Protein AF-A0A9E1IK13-F1 (afdb_monomer)

Secondary structure (DSSP, 8-state):
---HHHHHHH-S-EEEEETTEEEEEE-HHHHHHHHS--EEEEEEEETTEEEEEEEESSSTTHHHHHHHHHTSTTEEEEEE-PPPHHHHHHHHHSSPPP-

pLDDT: mean 86.86, std 8.2, range [46.41, 95.94]

Structure (mmCIF, N/CA/C/O backbone):
data_AF-A0A9E1IK13-F1
#
_entry.id   AF-A0A9E1IK13-F1
#
loop_
_atom_site.group_PDB
_atom_site.id
_atom_site.type_symbol
_atom_site.label_atom_id
_atom_site.label_alt_id
_atom_site.label_comp_id
_atom_site.label_asym_id
_atom_site.label_entity_id
_atom_site.label_seq_id
_atom_site.pdbx_PDB_ins_code
_atom_site.Cartn_x
_atom_site.Cartn_y
_atom_site.Cartn_z
_atom_site.occupancy
_atom_site.B_iso_or_equiv
_atom_site.auth_seq_id
_atom_site.auth_comp_id
_atom_site.auth_asym_id
_atom_site.auth_atom_id
_atom_site.pdbx_PDB_model_num
ATOM 1 N N . THR A 1 1 ? 1.115 5.223 -21.048 1.00 76.00 1 THR A N 1
ATOM 2 C CA . THR A 1 1 ? 0.170 6.155 -20.411 1.00 76.00 1 THR A CA 1
ATOM 3 C C . THR A 1 1 ? 0.903 6.885 -19.299 1.00 76.00 1 THR A C 1
ATOM 5 O O . THR A 1 1 ? 1.874 6.329 -18.791 1.00 76.00 1 THR A O 1
ATOM 8 N N . HIS A 1 2 ? 0.528 8.126 -18.993 1.00 80.38 2 HIS A N 1
ATOM 9 C CA . HIS A 1 2 ? 0.962 8.823 -17.773 1.00 80.38 2 HIS A CA 1
ATOM 10 C C . HIS A 1 2 ? -0.075 8.667 -16.648 1.00 80.38 2 HIS A C 1
ATOM 12 O O . HIS A 1 2 ? 0.214 9.008 -15.508 1.00 80.38 2 HIS A O 1
ATOM 18 N N . ASP A 1 3 ? -1.252 8.109 -16.951 1.00 84.88 3 ASP A N 1
ATOM 19 C CA . ASP A 1 3 ? -2.267 7.785 -15.958 1.00 84.88 3 ASP A CA 1
ATOM 20 C C . ASP A 1 3 ? -1.913 6.460 -15.269 1.00 84.88 3 ASP A C 1
ATOM 22 O O . ASP A 1 3 ? -2.028 5.364 -15.829 1.00 84.88 3 ASP A O 1
ATOM 26 N N . MET A 1 4 ? -1.424 6.579 -14.037 1.00 87.06 4 MET A N 1
ATOM 27 C CA . MET A 1 4 ? -1.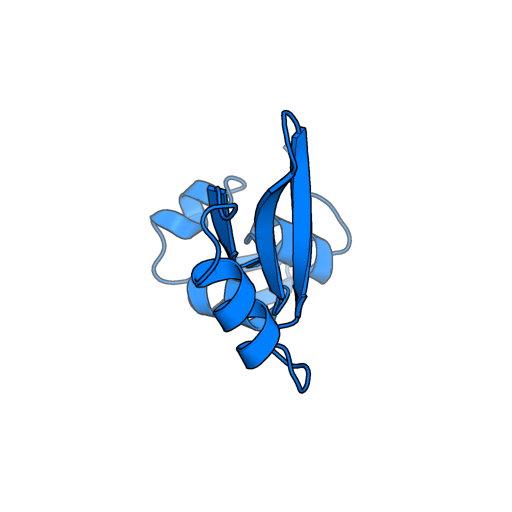017 5.435 -13.227 1.00 87.06 4 MET A CA 1
ATOM 28 C C . MET A 1 4 ? -2.205 4.654 -12.662 1.00 87.06 4 MET A C 1
ATOM 30 O O . MET A 1 4 ? -2.040 3.475 -12.359 1.00 87.06 4 MET A O 1
ATOM 34 N N . ALA A 1 5 ? -3.387 5.263 -12.540 1.00 85.12 5 ALA A N 1
ATOM 35 C CA . ALA A 1 5 ? -4.590 4.565 -12.095 1.00 85.12 5 ALA A CA 1
ATOM 36 C C . ALA A 1 5 ? -5.159 3.691 -13.220 1.00 85.12 5 ALA A C 1
ATOM 38 O O . ALA A 1 5 ? -5.538 2.544 -12.983 1.00 85.12 5 ALA A O 1
ATOM 39 N N . GLU A 1 6 ? -5.143 4.193 -14.456 1.00 87.25 6 GLU A N 1
ATOM 40 C CA . GLU A 1 6 ? -5.482 3.409 -15.647 1.00 87.25 6 GLU A CA 1
ATOM 41 C C . GLU A 1 6 ? -4.525 2.218 -15.810 1.00 87.25 6 GLU A C 1
ATOM 43 O O . GLU A 1 6 ? -4.963 1.083 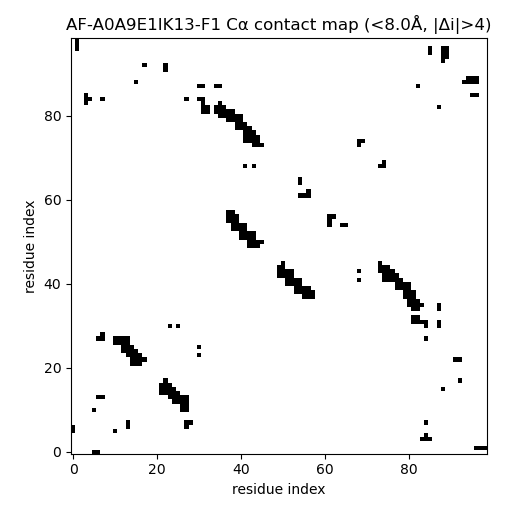-16.011 1.00 87.25 6 GLU A O 1
ATOM 48 N N . ALA A 1 7 ? -3.215 2.457 -15.664 1.00 88.50 7 ALA A N 1
ATOM 49 C CA . ALA A 1 7 ? -2.208 1.403 -15.743 1.00 88.50 7 ALA A CA 1
ATOM 50 C C . ALA A 1 7 ? -2.402 0.326 -14.661 1.00 88.50 7 ALA A C 1
ATOM 52 O O . ALA A 1 7 ? -2.277 -0.857 -14.971 1.00 88.50 7 ALA A O 1
ATOM 53 N N . ASP A 1 8 ? -2.734 0.722 -13.428 1.00 86.56 8 ASP A N 1
ATOM 54 C CA . ASP A 1 8 ? -2.990 -0.195 -12.309 1.00 86.56 8 ASP A CA 1
ATOM 55 C C . ASP A 1 8 ? -4.259 -1.035 -12.520 1.00 86.56 8 ASP A C 1
ATOM 57 O O . ASP A 1 8 ? -4.268 -2.224 -12.215 1.00 86.56 8 ASP A O 1
ATOM 61 N N . GLY A 1 9 ? -5.326 -0.436 -13.061 1.00 87.56 9 GLY A N 1
ATOM 62 C CA . GLY A 1 9 ? -6.628 -1.094 -13.201 1.00 87.56 9 GLY A CA 1
ATOM 63 C C . GLY A 1 9 ? -6.808 -1.943 -14.463 1.00 87.56 9 GLY A C 1
ATOM 64 O O . GLY A 1 9 ? -7.627 -2.860 -14.456 1.00 87.56 9 GLY A O 1
ATOM 65 N N . LEU A 1 10 ? -6.090 -1.637 -15.549 1.00 90.50 10 LEU A N 1
ATOM 66 C CA . LEU A 1 10 ? -6.320 -2.257 -16.864 1.00 90.50 10 LEU A CA 1
ATOM 67 C C . LEU A 1 10 ? -5.167 -3.131 -17.368 1.00 90.50 10 LEU A C 1
ATOM 69 O O . LEU A 1 10 ? -5.342 -3.830 -18.367 1.00 90.50 10 LEU A O 1
ATOM 73 N N . SER A 1 11 ? -3.994 -3.089 -16.731 1.00 91.06 11 SER A N 1
ATOM 74 C CA . SER A 1 11 ? -2.804 -3.782 -17.239 1.00 91.06 11 SER A CA 1
ATOM 75 C C . SER A 1 11 ? -2.515 -5.066 -16.472 1.00 91.06 11 SER A C 1
ATOM 77 O O . SER A 1 11 ? -2.419 -5.056 -15.250 1.00 91.06 11 SER A O 1
ATOM 79 N N . ASP A 1 12 ? -2.220 -6.150 -17.192 1.00 90.50 12 ASP A N 1
ATOM 80 C CA . ASP A 1 12 ? -1.687 -7.374 -16.575 1.00 90.50 12 ASP A CA 1
ATOM 81 C C . ASP A 1 12 ? -0.264 -7.161 -16.032 1.00 90.50 12 ASP A C 1
ATOM 83 O O . ASP A 1 12 ? 0.157 -7.775 -15.051 1.00 90.50 12 ASP A O 1
ATOM 87 N N . ARG A 1 13 ? 0.512 -6.299 -16.703 1.00 93.00 13 ARG A N 1
ATOM 88 C CA . ARG A 1 13 ? 1.894 -5.950 -16.352 1.00 93.00 13 ARG A CA 1
ATOM 89 C C . ARG A 1 13 ? 2.189 -4.498 -16.689 1.00 93.00 13 ARG A C 1
ATOM 91 O O . ARG A 1 13 ? 1.751 -3.995 -17.720 1.00 93.00 13 ARG A O 1
ATOM 98 N N . VAL A 1 14 ? 3.012 -3.865 -15.864 1.00 91.25 14 VAL A N 1
ATOM 99 C CA . VAL A 1 14 ? 3.440 -2.475 -16.012 1.00 91.25 14 VAL A CA 1
ATOM 100 C C . VAL A 1 14 ? 4.959 -2.414 -16.101 1.00 91.25 14 VAL A C 1
ATOM 102 O O . VAL A 1 14 ? 5.677 -3.024 -15.310 1.00 91.25 14 VAL A O 1
ATOM 105 N N . ALA A 1 15 ? 5.439 -1.664 -17.093 1.00 90.62 15 ALA A N 1
ATOM 106 C CA . ALA A 1 15 ? 6.846 -1.361 -17.302 1.00 90.62 15 ALA A CA 1
ATOM 107 C C . ALA A 1 15 ? 7.117 0.102 -16.933 1.00 90.62 15 ALA A C 1
ATOM 109 O O . ALA A 1 15 ? 6.545 1.004 -17.547 1.00 90.62 15 ALA A O 1
ATOM 110 N N . PHE A 1 16 ? 8.027 0.357 -15.996 1.00 88.44 16 PHE A N 1
ATOM 111 C CA . PHE A 1 16 ? 8.514 1.713 -15.746 1.00 88.44 16 PHE A CA 1
ATOM 112 C C . PHE A 1 16 ? 9.688 2.011 -16.667 1.00 88.44 16 PHE A C 1
ATOM 114 O O . PHE A 1 16 ? 10.776 1.459 -16.503 1.00 88.44 16 PHE A O 1
ATOM 121 N N . VAL A 1 17 ? 9.463 2.883 -17.650 1.00 87.38 17 VAL A N 1
ATOM 122 C CA . VAL A 1 17 ? 10.477 3.304 -18.620 1.00 87.38 17 VAL A CA 1
ATOM 123 C C . VAL A 1 17 ? 10.725 4.796 -18.469 1.00 87.38 17 VAL A C 1
ATOM 125 O O . VAL A 1 17 ? 9.793 5.592 -18.516 1.00 87.38 17 VAL A O 1
ATOM 128 N N . ASN A 1 18 ? 11.988 5.180 -18.314 1.00 84.00 18 ASN A N 1
ATOM 129 C CA . ASN A 1 18 ? 12.392 6.575 -18.200 1.00 84.00 18 ASN A CA 1
ATOM 130 C C . ASN A 1 18 ? 13.753 6.781 -18.881 1.00 84.00 18 ASN A C 1
ATOM 132 O O . ASN A 1 18 ? 14.663 5.980 -18.688 1.00 84.00 18 ASN A O 1
ATOM 136 N N . GLU A 1 19 ? 13.893 7.817 -19.717 1.00 85.25 19 GLU A N 1
ATOM 137 C CA . GLU A 1 19 ? 15.147 8.112 -20.452 1.00 85.25 19 GLU A CA 1
ATOM 138 C C . GLU A 1 19 ? 15.719 6.923 -21.249 1.00 85.25 19 GLU A C 1
ATOM 140 O O . GLU A 1 19 ? 16.925 6.691 -21.304 1.00 85.25 19 GLU A O 1
ATOM 145 N N . GLY A 1 20 ? 14.837 6.132 -21.869 1.00 86.88 20 GLY A N 1
ATOM 146 C CA . GLY A 1 20 ? 15.234 4.953 -22.644 1.00 86.88 20 GLY A CA 1
ATOM 147 C C . GLY A 1 20 ? 15.742 3.782 -21.795 1.00 86.88 20 GLY A C 1
ATOM 148 O O . GLY A 1 20 ? 16.277 2.822 -22.345 1.00 86.88 20 GLY A O 1
ATOM 149 N N . ARG A 1 21 ? 15.576 3.837 -20.467 1.00 87.00 21 ARG A N 1
ATOM 150 C CA . ARG A 1 21 ? 15.922 2.759 -19.534 1.00 87.00 21 ARG A CA 1
ATOM 151 C C . ARG A 1 21 ? 14.665 2.148 -18.932 1.00 87.00 21 ARG A C 1
ATOM 153 O O . ARG A 1 21 ? 13.749 2.868 -18.542 1.00 87.00 21 ARG A O 1
ATOM 160 N N . LEU A 1 22 ? 14.649 0.822 -18.835 1.00 88.62 22 LEU A N 1
ATOM 161 C CA . LEU A 1 22 ? 13.636 0.065 -18.105 1.00 88.62 22 LEU A CA 1
ATOM 162 C C . LEU A 1 22 ? 14.070 -0.061 -16.639 1.00 88.62 22 LEU A C 1
ATOM 164 O O . LEU A 1 22 ? 15.140 -0.600 -16.364 1.00 88.62 22 LEU A O 1
ATOM 168 N N . TYR A 1 23 ? 13.247 0.435 -15.721 1.00 85.88 23 TYR A N 1
ATOM 169 C CA . TYR A 1 23 ? 13.500 0.421 -14.279 1.00 85.88 23 TYR A CA 1
ATOM 170 C C . TYR A 1 23 ? 12.838 -0.772 -13.588 1.00 85.88 23 TYR A C 1
ATOM 172 O O . TYR A 1 23 ? 13.451 -1.391 -12.725 1.00 85.88 23 TYR A O 1
ATOM 180 N N . ALA A 1 24 ? 11.610 -1.112 -13.982 1.00 87.12 24 ALA A N 1
ATOM 181 C CA . ALA A 1 24 ? 10.875 -2.260 -13.460 1.00 87.12 24 ALA A CA 1
ATOM 182 C C . ALA A 1 24 ? 9.908 -2.806 -14.513 1.00 87.12 24 ALA A C 1
ATOM 184 O O . ALA A 1 24 ? 9.467 -2.065 -15.395 1.00 87.12 24 ALA A O 1
ATOM 185 N N . LEU A 1 25 ? 9.580 -4.093 -14.414 1.00 91.00 25 LEU A N 1
ATOM 186 C CA . LEU A 1 25 ? 8.565 -4.749 -15.233 1.00 91.00 25 LEU A CA 1
ATOM 187 C C . LEU A 1 25 ? 7.947 -5.911 -14.448 1.00 91.00 25 LEU A C 1
ATOM 189 O O . LEU A 1 25 ? 8.533 -6.991 -14.383 1.00 91.00 25 LEU A O 1
ATOM 193 N N . ASP A 1 26 ? 6.750 -5.713 -13.910 1.00 91.19 26 ASP A N 1
ATOM 194 C CA . ASP A 1 26 ? 6.016 -6.740 -13.159 1.00 91.19 26 ASP A CA 1
ATOM 195 C C . ASP A 1 26 ? 4.502 -6.470 -13.213 1.00 91.19 26 ASP A C 1
ATOM 197 O O . ASP A 1 26 ? 4.059 -5.574 -13.932 1.00 91.19 26 ASP A O 1
ATOM 201 N N . THR A 1 27 ? 3.697 -7.253 -12.501 1.00 91.19 27 THR A N 1
ATOM 202 C CA . THR A 1 27 ? 2.281 -6.954 -12.262 1.00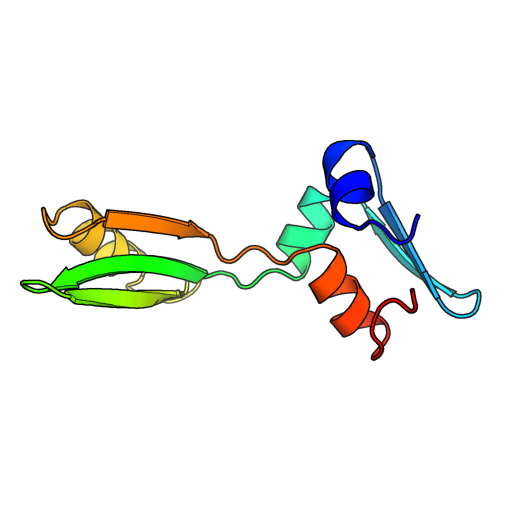 91.19 27 THR A CA 1
ATOM 203 C C . THR A 1 27 ? 2.138 -5.684 -11.413 1.00 91.19 27 THR A C 1
ATOM 205 O O . THR A 1 27 ? 3.016 -5.395 -10.590 1.00 91.19 27 THR A O 1
ATOM 208 N N . PRO A 1 28 ? 1.042 -4.920 -11.570 1.00 88.62 28 PRO A N 1
ATOM 209 C CA . PRO A 1 28 ? 0.797 -3.745 -10.740 1.00 88.62 28 PRO A CA 1
ATOM 210 C C . PRO A 1 28 ? 0.844 -4.059 -9.239 1.00 88.62 28 PRO A C 1
ATOM 212 O O . PRO A 1 28 ? 1.506 -3.355 -8.481 1.00 88.62 28 PRO A O 1
ATOM 215 N N . GLU A 1 29 ? 0.223 -5.162 -8.812 1.00 87.31 29 GLU A N 1
ATOM 216 C CA . GLU A 1 29 ? 0.240 -5.608 -7.413 1.00 87.31 29 GLU A CA 1
ATOM 217 C C . GLU A 1 29 ? 1.656 -5.887 -6.901 1.00 87.31 29 GLU A C 1
ATOM 219 O O . GLU A 1 29 ? 2.030 -5.374 -5.847 1.00 87.31 29 GLU A O 1
ATOM 224 N N . ASN A 1 30 ? 2.482 -6.626 -7.648 1.00 87.50 30 ASN A N 1
ATOM 225 C CA . ASN A 1 30 ? 3.855 -6.911 -7.221 1.00 87.50 30 ASN A CA 1
ATOM 226 C C . ASN A 1 30 ? 4.694 -5.638 -7.093 1.00 87.50 30 ASN A C 1
ATOM 228 O O . ASN A 1 30 ? 5.462 -5.510 -6.140 1.00 87.50 30 ASN A O 1
ATOM 232 N N . LEU A 1 31 ? 4.533 -4.683 -8.015 1.00 86.56 31 LEU A N 1
ATOM 233 C CA . LEU A 1 31 ? 5.217 -3.392 -7.925 1.00 86.56 31 LEU A CA 1
ATOM 234 C C . LEU A 1 31 ? 4.788 -2.651 -6.651 1.00 86.56 31 LEU A C 1
ATOM 236 O O . LEU A 1 31 ? 5.646 -2.210 -5.882 1.00 86.56 31 LEU A O 1
ATOM 240 N N . LYS A 1 32 ? 3.478 -2.579 -6.385 1.00 85.56 32 LYS A N 1
ATOM 241 C CA . LYS A 1 32 ? 2.911 -1.951 -5.178 1.00 85.56 32 LYS A CA 1
ATOM 242 C C . LYS A 1 32 ? 3.365 -2.617 -3.886 1.00 85.56 32 LYS A C 1
ATOM 244 O O . LYS A 1 32 ? 3.653 -1.912 -2.922 1.00 85.56 32 LYS A O 1
ATOM 249 N N . LEU A 1 33 ? 3.499 -3.940 -3.864 1.00 80.88 33 LEU A N 1
ATOM 250 C CA . LEU A 1 33 ? 3.981 -4.688 -2.702 1.00 80.88 33 LEU A CA 1
ATOM 251 C C . LEU A 1 33 ? 5.488 -4.528 -2.477 1.00 80.88 33 LEU A C 1
ATOM 253 O O . LEU A 1 33 ? 5.922 -4.402 -1.333 1.00 80.88 33 LEU A O 1
ATOM 257 N N . ALA A 1 34 ? 6.289 -4.515 -3.545 1.00 77.88 34 ALA A N 1
ATOM 258 C CA . ALA A 1 34 ? 7.744 -4.382 -3.457 1.00 77.88 34 ALA A CA 1
ATOM 259 C C . ALA A 1 34 ? 8.188 -3.004 -2.940 1.00 77.88 34 ALA A C 1
ATOM 261 O O . ALA A 1 34 ? 9.252 -2.883 -2.333 1.00 77.88 34 ALA A O 1
ATOM 262 N N . HIS A 1 35 ? 7.375 -1.974 -3.176 1.00 73.31 35 HIS A N 1
ATOM 263 C CA . HIS A 1 35 ? 7.720 -0.582 -2.885 1.00 73.31 35 HIS A CA 1
ATOM 264 C C . HIS A 1 35 ? 6.726 0.132 -1.955 1.00 73.31 35 HIS A C 1
ATOM 266 O O . HIS A 1 35 ? 6.919 1.303 -1.624 1.00 73.31 35 HIS A O 1
ATOM 272 N N . GLY A 1 36 ? 5.661 -0.548 -1.533 1.00 72.44 36 GLY A N 1
ATOM 273 C CA . GLY A 1 36 ? 4.684 -0.030 -0.585 1.00 72.44 36 GLY A CA 1
ATOM 274 C C . GLY A 1 36 ? 5.222 0.027 0.840 1.00 72.44 36 GLY A C 1
ATOM 275 O O . GLY A 1 36 ? 6.155 -0.690 1.209 1.00 72.44 36 GLY A O 1
ATOM 276 N N . LYS A 1 37 ? 4.614 0.877 1.672 1.00 76.56 37 LYS A N 1
ATOM 277 C CA . LYS A 1 37 ? 4.918 0.882 3.103 1.00 76.56 37 LYS A CA 1
ATOM 278 C C . LYS A 1 37 ? 4.181 -0.282 3.743 1.00 76.56 37 LYS A C 1
ATOM 280 O O . LYS A 1 37 ? 2.964 -0.408 3.638 1.00 76.56 37 LYS A O 1
ATOM 285 N N . ARG A 1 38 ? 4.921 -1.145 4.433 1.00 84.75 38 ARG A N 1
ATOM 286 C CA . ARG A 1 38 ? 4.345 -2.259 5.189 1.00 84.75 38 ARG A CA 1
ATOM 287 C C . ARG A 1 38 ? 3.735 -1.726 6.484 1.00 84.75 38 ARG A C 1
ATOM 289 O O . ARG A 1 38 ? 4.252 -1.985 7.558 1.00 84.75 38 ARG A O 1
ATOM 296 N N . SER A 1 39 ? 2.663 -0.951 6.389 1.00 90.00 39 SER A N 1
ATOM 297 C CA . SER A 1 39 ? 1.963 -0.359 7.528 1.00 90.00 39 SER A CA 1
ATOM 298 C C . SER A 1 39 ? 0.460 -0.285 7.271 1.00 90.00 39 SER A C 1
ATOM 300 O O . SER A 1 39 ? 0.001 -0.218 6.131 1.00 90.00 39 SER A O 1
ATOM 302 N N . ALA A 1 40 ? -0.321 -0.301 8.344 1.00 91.75 40 ALA A N 1
ATOM 303 C CA . ALA A 1 40 ? -1.750 -0.048 8.336 1.00 91.75 40 ALA A CA 1
ATOM 304 C C . ALA A 1 40 ? -2.023 1.330 8.941 1.00 91.75 40 ALA A C 1
ATOM 306 O O . ALA A 1 40 ? -1.528 1.661 10.018 1.00 91.75 40 ALA A O 1
ATOM 307 N N . ARG A 1 41 ? -2.827 2.126 8.247 1.00 93.88 41 ARG A N 1
ATOM 308 C CA . ARG A 1 41 ? -3.414 3.357 8.756 1.00 93.88 41 ARG A CA 1
ATOM 309 C C . ARG A 1 41 ? -4.768 3.027 9.371 1.00 93.88 41 ARG A C 1
ATOM 311 O O . ARG A 1 41 ? -5.650 2.502 8.694 1.00 93.88 41 ARG A O 1
ATOM 318 N N . LEU A 1 42 ? -4.924 3.368 10.638 1.00 94.81 42 LEU A N 1
ATOM 319 C CA . LEU A 1 42 ? -6.144 3.222 11.416 1.00 94.81 42 LEU A CA 1
ATOM 320 C C . LEU A 1 42 ? -6.738 4.607 11.659 1.00 94.81 42 LEU A C 1
ATOM 322 O O . LEU A 1 42 ? -6.014 5.525 12.043 1.00 94.81 42 LEU A O 1
ATOM 326 N N . GLN A 1 43 ? -8.044 4.751 11.469 1.00 95.75 43 GLN A N 1
ATOM 327 C CA . GLN A 1 43 ? -8.788 5.926 11.916 1.00 95.75 43 GLN A CA 1
ATOM 328 C C . GLN A 1 43 ? -9.624 5.538 13.128 1.00 95.75 43 GLN A C 1
ATOM 330 O O . GLN A 1 43 ? -10.495 4.675 13.027 1.00 95.75 43 GLN A O 1
ATOM 335 N N . MET A 1 44 ? -9.356 6.168 14.266 1.00 94.44 44 MET A N 1
ATOM 336 C CA . MET A 1 44 ? -10.000 5.878 15.546 1.00 94.44 44 MET A CA 1
ATOM 337 C C . MET A 1 44 ? -10.798 7.100 15.993 1.00 94.44 44 MET A C 1
ATOM 339 O O . MET A 1 44 ? -10.358 8.230 15.814 1.00 94.44 44 MET A O 1
ATOM 343 N N . ARG A 1 45 ? -11.971 6.893 16.582 1.00 94.94 45 ARG A N 1
ATOM 344 C CA . ARG A 1 45 ? -12.802 7.948 17.157 1.00 94.94 45 ARG A CA 1
ATOM 345 C C . ARG A 1 45 ? -12.449 8.144 18.626 1.00 94.94 45 ARG A C 1
ATOM 347 O O . ARG A 1 45 ? -12.733 7.278 19.452 1.00 94.94 45 ARG A O 1
ATOM 354 N N . GLU A 1 46 ? -11.906 9.307 18.957 1.00 92.06 46 GLU A N 1
ATOM 355 C CA . GLU A 1 46 ? -11.675 9.740 20.335 1.00 92.06 46 GLU A CA 1
ATOM 356 C C . GLU A 1 46 ? -12.608 10.914 20.651 1.00 92.06 46 GLU A C 1
ATOM 358 O O . GLU A 1 46 ? -12.360 12.064 20.300 1.00 92.06 46 GLU A O 1
ATOM 363 N N . GLY A 1 47 ? -13.743 10.608 21.287 1.00 88.62 47 GLY A N 1
ATOM 364 C CA . GLY A 1 47 ? -14.795 11.597 21.520 1.00 88.62 47 GLY A CA 1
ATOM 365 C C . GLY A 1 47 ? -15.444 12.044 20.208 1.00 88.62 47 GLY A C 1
ATOM 366 O O . GLY A 1 47 ? -16.058 11.227 19.522 1.00 88.62 47 GLY A O 1
ATOM 367 N N . ASP A 1 48 ? -15.317 13.333 19.888 1.00 90.31 48 ASP A N 1
ATOM 368 C CA . ASP A 1 48 ? -15.860 13.939 18.661 1.00 90.31 48 ASP A CA 1
ATOM 369 C C . ASP A 1 48 ? -14.813 14.044 17.533 1.00 90.31 48 ASP A C 1
ATOM 371 O O . ASP A 1 48 ? -15.133 14.428 16.409 1.00 90.31 48 ASP A O 1
ATOM 375 N N . GLU A 1 49 ? -13.558 13.671 17.808 1.00 94.25 49 GLU A N 1
ATOM 376 C CA . GLU A 1 49 ? -12.457 13.736 16.846 1.00 94.25 49 GLU A CA 1
ATOM 377 C C . GLU A 1 49 ? -12.121 12.356 16.266 1.00 94.25 49 GLU A C 1
ATOM 379 O O . GLU A 1 49 ? -12.333 11.311 16.888 1.00 94.25 49 GLU A O 1
ATOM 384 N N . ILE A 1 50 ? -11.582 12.357 15.044 1.00 93.75 50 ILE A N 1
ATOM 385 C CA . ILE A 1 50 ? -11.004 11.171 14.409 1.00 93.75 50 ILE A CA 1
ATOM 386 C C . ILE A 1 50 ? -9.488 11.337 14.412 1.00 93.75 50 ILE A C 1
ATOM 388 O O . ILE A 1 50 ? -8.958 12.243 13.769 1.00 93.75 50 ILE A O 1
ATOM 392 N N . VAL A 1 51 ? -8.799 10.440 15.109 1.00 94.19 51 VAL A N 1
ATOM 393 C CA . VAL A 1 51 ? -7.339 10.393 15.188 1.00 94.19 51 VAL A CA 1
ATOM 394 C C . VAL A 1 51 ? -6.791 9.322 14.252 1.00 94.19 51 VAL A C 1
ATOM 396 O O . VAL A 1 51 ? -7.347 8.229 14.122 1.00 94.19 51 VAL A O 1
ATOM 399 N N . GLU A 1 52 ? -5.687 9.645 13.583 1.00 94.06 52 GLU A N 1
ATOM 400 C CA . GLU A 1 52 ? -4.966 8.707 12.726 1.00 94.06 52 GLU A CA 1
ATOM 401 C C . GLU A 1 52 ? -3.843 8.028 13.515 1.00 94.06 52 GLU A C 1
ATOM 403 O O . GLU A 1 52 ? -3.026 8.688 14.159 1.00 94.06 52 GLU A O 1
ATOM 408 N N . GLN A 1 53 ? -3.773 6.703 13.423 1.00 92.31 53 GLN A N 1
ATOM 409 C CA . GLN A 1 53 ? -2.676 5.902 13.952 1.00 92.31 53 GLN A CA 1
ATOM 410 C C . GLN A 1 53 ? -2.074 5.052 12.836 1.00 92.31 53 GLN A C 1
ATOM 412 O O . GLN A 1 53 ? -2.791 4.389 12.091 1.00 92.31 53 GLN A O 1
ATOM 417 N N . ILE A 1 54 ? -0.746 5.045 12.735 1.00 92.56 54 ILE A N 1
ATOM 418 C CA . ILE A 1 54 ? -0.016 4.194 11.793 1.00 92.56 54 ILE A CA 1
ATOM 419 C C . ILE A 1 54 ? 0.616 3.047 12.574 1.00 92.56 54 ILE A C 1
ATOM 421 O O . ILE A 1 54 ? 1.358 3.281 13.525 1.00 92.56 54 ILE A O 1
ATOM 425 N N . VAL A 1 55 ? 0.332 1.818 12.152 1.00 93.25 55 VAL A N 1
ATOM 426 C CA . VAL A 1 55 ? 0.873 0.589 12.737 1.00 93.25 55 VAL A CA 1
ATOM 427 C C . VAL A 1 55 ? 1.717 -0.128 11.681 1.00 93.25 55 VAL A C 1
ATOM 429 O O . VAL A 1 55 ? 1.158 -0.577 10.677 1.00 93.25 55 VAL A O 1
ATOM 432 N N . PRO A 1 56 ? 3.045 -0.244 11.851 1.00 91.56 56 PRO A N 1
ATOM 433 C CA . PRO A 1 56 ? 3.890 -1.067 10.984 1.00 91.56 56 PRO A CA 1
ATOM 434 C C . PRO A 1 56 ? 3.423 -2.527 10.986 1.00 91.56 56 PRO A C 1
ATOM 436 O O . PRO A 1 56 ? 2.947 -3.017 12.001 1.00 91.56 56 PRO A O 1
ATOM 439 N N . LEU A 1 57 ? 3.534 -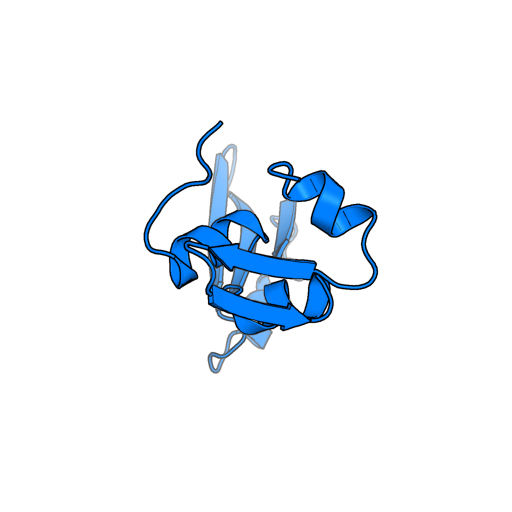3.244 9.872 1.00 88.94 57 LEU A N 1
ATOM 440 C CA . LEU A 1 57 ? 3.114 -4.649 9.732 1.00 88.94 57 LEU A CA 1
ATOM 441 C C . LEU A 1 57 ? 4.276 -5.639 9.892 1.00 88.94 57 LEU A C 1
ATOM 443 O O . LEU A 1 57 ? 4.070 -6.849 9.838 1.00 88.94 57 LEU A O 1
ATOM 447 N N . ASP A 1 58 ? 5.494 -5.135 10.041 1.00 87.12 58 ASP A N 1
ATOM 448 C CA . ASP A 1 58 ? 6.746 -5.883 10.149 1.00 87.12 58 ASP A CA 1
ATOM 449 C C . ASP A 1 58 ? 7.414 -5.769 11.529 1.00 87.12 58 ASP A C 1
ATOM 451 O O . ASP A 1 58 ? 8.474 -6.355 11.742 1.00 87.12 58 ASP A O 1
ATOM 455 N N . GLU A 1 59 ? 6.777 -5.083 12.481 1.00 90.19 59 GLU A N 1
ATOM 456 C CA . GLU A 1 59 ? 7.265 -4.945 13.853 1.00 90.19 59 GLU A CA 1
ATOM 457 C C . GLU A 1 59 ? 6.642 -5.964 14.820 1.00 90.19 59 GLU A C 1
ATOM 459 O O . GLU A 1 59 ? 5.501 -6.425 14.683 1.00 90.19 59 GLU A O 1
ATOM 464 N N . GLU A 1 60 ? 7.414 -6.321 15.846 1.00 90.75 60 GLU A N 1
ATOM 465 C CA . GLU A 1 60 ? 6.938 -7.178 16.925 1.00 90.75 60 GLU A CA 1
ATOM 466 C C . GLU A 1 60 ? 5.894 -6.431 17.773 1.00 90.75 60 GLU A C 1
ATOM 468 O O . GLU A 1 60 ? 6.111 -5.309 18.224 1.00 90.75 60 GLU A O 1
ATOM 473 N N . GLY A 1 61 ? 4.731 -7.053 17.987 1.00 90.38 61 GLY A N 1
ATOM 474 C CA . GLY A 1 61 ? 3.613 -6.449 18.723 1.00 90.38 61 GLY A CA 1
ATOM 475 C C . GLY A 1 61 ? 2.553 -5.766 17.850 1.00 90.38 61 GLY A C 1
ATOM 476 O O . GLY A 1 61 ? 1.444 -5.528 18.337 1.00 90.38 61 GLY A O 1
ATOM 477 N N . SER A 1 62 ? 2.807 -5.558 16.555 1.00 92.75 62 SER A N 1
ATOM 478 C CA . SER A 1 62 ? 1.833 -4.975 15.620 1.00 92.75 62 SER A CA 1
ATOM 479 C C . SER A 1 62 ? 0.525 -5.754 15.544 1.00 92.75 62 SER A C 1
ATOM 481 O O . SER A 1 62 ? -0.555 -5.168 15.551 1.00 92.75 62 SER A O 1
ATOM 483 N N . GLY A 1 63 ? 0.597 -7.089 15.559 1.00 92.56 63 GLY A N 1
ATOM 484 C CA . GLY A 1 63 ? -0.598 -7.938 15.575 1.00 92.56 63 GLY A CA 1
ATOM 485 C C . GLY A 1 63 ? -1.492 -7.681 16.793 1.00 92.56 63 GLY A C 1
ATOM 486 O O . GLY A 1 63 ? -2.712 -7.627 16.664 1.00 92.56 63 GLY A O 1
ATOM 487 N N . ALA A 1 64 ? -0.896 -7.450 17.967 1.00 94.06 64 ALA A N 1
ATOM 488 C CA . ALA A 1 64 ? -1.644 -7.140 19.182 1.00 94.06 64 ALA A CA 1
ATOM 489 C C . ALA A 1 64 ? -2.257 -5.731 19.136 1.00 94.06 64 ALA A C 1
ATOM 491 O O . ALA A 1 64 ? -3.391 -5.545 19.578 1.00 94.06 64 ALA A O 1
ATOM 492 N N . GLN A 1 65 ? -1.543 -4.750 18.573 1.00 92.00 65 GLN A N 1
ATOM 493 C CA . GLN A 1 65 ? -2.068 -3.395 18.373 1.00 92.00 65 GLN A CA 1
ATOM 494 C C . GLN A 1 65 ? -3.269 -3.390 17.422 1.00 92.00 65 GLN A C 1
ATOM 496 O O . GLN A 1 65 ? -4.311 -2.832 17.762 1.00 92.00 65 GLN A O 1
ATOM 501 N N . LEU A 1 66 ? -3.159 -4.078 16.282 1.00 93.69 66 LEU A N 1
ATOM 502 C CA . LEU A 1 66 ? -4.253 -4.221 15.321 1.00 93.69 66 LEU A CA 1
ATOM 503 C C . LEU A 1 66 ? -5.452 -4.944 15.936 1.00 93.69 66 LEU A C 1
ATOM 505 O O . LEU A 1 66 ? -6.576 -4.466 15.816 1.00 93.69 66 LEU A O 1
ATOM 509 N N . ALA A 1 67 ? -5.223 -6.053 16.645 1.00 94.38 67 ALA A N 1
ATOM 510 C CA . ALA A 1 67 ? -6.293 -6.784 17.321 1.00 94.38 67 ALA A CA 1
ATOM 511 C C . ALA A 1 67 ? -7.019 -5.909 18.356 1.00 94.38 67 ALA A C 1
ATOM 513 O O . ALA A 1 67 ? -8.245 -5.940 18.441 1.00 94.38 67 ALA A O 1
ATOM 514 N N . LYS A 1 68 ? -6.277 -5.088 19.109 1.00 93.81 68 LYS A N 1
ATOM 515 C CA . LYS A 1 68 ? -6.850 -4.141 20.071 1.00 93.81 68 LYS A CA 1
ATOM 516 C C . LYS A 1 68 ? -7.669 -3.047 19.383 1.00 93.81 68 LYS A C 1
ATOM 518 O O . LYS A 1 68 ? -8.740 -2.713 19.877 1.00 93.81 68 LYS A O 1
ATOM 523 N N . ALA A 1 69 ? -7.174 -2.495 18.276 1.00 93.00 69 ALA A N 1
ATOM 524 C CA . ALA A 1 69 ? -7.880 -1.462 17.525 1.00 93.00 69 ALA A CA 1
ATOM 525 C C . ALA A 1 69 ? -9.182 -2.003 16.921 1.00 93.00 69 ALA A C 1
ATOM 527 O O . ALA A 1 69 ? -10.237 -1.421 17.135 1.00 93.00 69 ALA A O 1
ATOM 528 N N . VAL A 1 70 ? -9.130 -3.161 16.255 1.00 93.31 70 VAL A N 1
ATOM 529 C CA . VAL A 1 70 ? -10.310 -3.822 15.665 1.00 93.31 70 VAL A CA 1
ATOM 530 C C . VAL A 1 70 ? -11.315 -4.265 16.728 1.00 93.31 70 VAL A C 1
ATOM 532 O O . VAL A 1 70 ? -12.517 -4.224 16.491 1.00 93.31 70 VAL A O 1
ATOM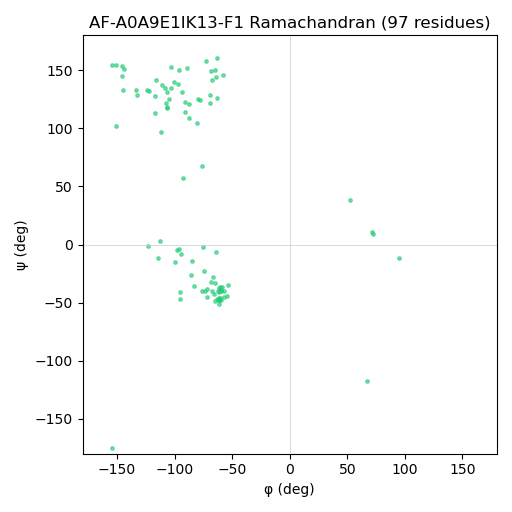 535 N N . GLY A 1 71 ? -10.843 -4.663 17.910 1.00 93.00 71 GLY A N 1
ATOM 536 C CA . GLY A 1 71 ? -11.704 -4.996 19.045 1.00 93.00 71 GLY A CA 1
ATOM 537 C C . GLY A 1 71 ? -12.313 -3.787 19.765 1.00 93.00 71 GLY A C 1
ATOM 538 O O . GLY A 1 71 ? -13.055 -3.984 20.724 1.00 93.00 71 GLY A O 1
ATOM 539 N N . SER A 1 72 ? -11.991 -2.555 19.362 1.00 90.12 72 SER A N 1
ATOM 540 C CA . SER A 1 72 ? -12.533 -1.335 19.957 1.00 90.12 72 SER A CA 1
ATOM 541 C C . SER A 1 72 ? -13.712 -0.796 19.148 1.00 90.12 72 SER A C 1
ATOM 543 O O . SER A 1 72 ? -13.614 -0.655 17.934 1.00 90.12 72 SER A O 1
ATOM 545 N N . ASP A 1 73 ? -14.774 -0.349 19.825 1.00 91.44 73 ASP A N 1
ATOM 546 C CA . ASP A 1 73 ? -15.883 0.399 19.202 1.00 91.44 73 ASP A CA 1
ATOM 547 C C . ASP A 1 73 ? -15.465 1.765 18.619 1.00 91.44 73 ASP A C 1
ATOM 549 O O . ASP A 1 73 ? -16.263 2.450 17.979 1.00 91.44 73 ASP A O 1
ATOM 553 N N . SER A 1 74 ? -14.218 2.190 18.850 1.00 93.38 74 SER A N 1
ATOM 554 C CA . SER A 1 74 ? -13.680 3.444 18.321 1.00 93.38 74 SER A CA 1
ATOM 555 C C . SER A 1 74 ? -13.113 3.324 16.906 1.00 93.38 74 SER A C 1
ATOM 557 O O . SER A 1 74 ? -12.906 4.356 16.273 1.00 93.38 74 SER A O 1
ATOM 559 N N . LEU A 1 75 ? -12.872 2.124 16.368 1.00 95.06 75 LEU A N 1
ATOM 560 C CA . LEU A 1 75 ? -12.318 2.000 15.018 1.00 95.06 75 LEU A CA 1
ATOM 561 C C . LEU A 1 75 ? -13.347 2.432 13.964 1.00 95.06 75 LEU A C 1
ATOM 563 O O . LEU A 1 75 ? -14.432 1.867 13.855 1.00 95.06 75 LEU A O 1
ATOM 567 N N . VAL A 1 76 ? -12.979 3.422 13.155 1.00 95.94 76 VAL A N 1
ATOM 568 C CA . VAL A 1 76 ? -13.792 3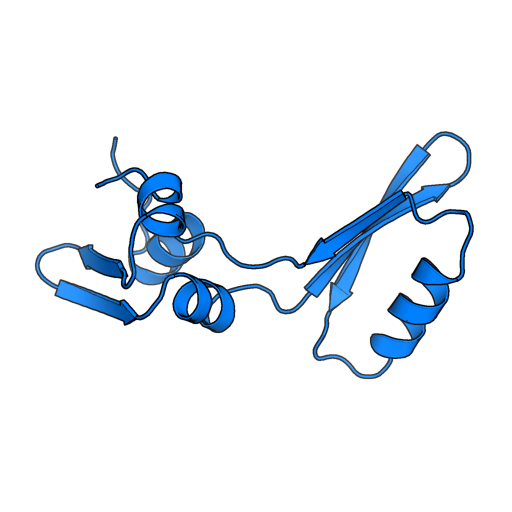.946 12.050 1.00 95.94 76 VAL A CA 1
ATOM 569 C C . VAL A 1 76 ? -13.402 3.287 10.730 1.00 95.94 76 VAL A C 1
ATOM 571 O O . VAL A 1 76 ? -14.272 2.874 9.966 1.00 95.94 76 VAL A O 1
ATOM 574 N N . SER A 1 77 ? -12.102 3.197 10.443 1.00 93.81 77 SER A N 1
ATOM 575 C CA . SER A 1 77 ? -11.593 2.608 9.201 1.00 93.81 77 SER A CA 1
ATOM 576 C C . SER A 1 77 ? -10.175 2.058 9.370 1.00 93.81 77 SER A C 1
ATOM 578 O O . SER A 1 77 ? -9.409 2.501 10.230 1.00 93.81 77 SER A O 1
ATOM 580 N N . ILE A 1 78 ? -9.832 1.079 8.533 1.00 93.94 78 ILE A N 1
ATOM 581 C CA . ILE A 1 78 ? -8.492 0.503 8.419 1.00 93.94 78 ILE A CA 1
ATOM 582 C C . ILE A 1 78 ? -8.114 0.424 6.943 1.00 93.94 78 ILE A C 1
ATOM 584 O O . ILE A 1 78 ? -8.863 -0.109 6.126 1.00 93.94 78 ILE A O 1
ATOM 588 N N . HIS A 1 79 ? -6.938 0.948 6.611 1.00 90.69 79 HIS A N 1
ATOM 589 C CA . HIS A 1 79 ? -6.389 0.928 5.261 1.00 90.69 79 HIS A CA 1
ATOM 590 C C . HIS A 1 79 ? -4.927 0.494 5.297 1.00 90.69 79 HIS A C 1
ATOM 592 O O . HIS A 1 79 ? -4.135 1.017 6.080 1.00 90.69 79 HIS A O 1
ATOM 598 N N . THR A 1 80 ? -4.542 -0.437 4.431 1.00 87.38 80 THR A N 1
ATOM 599 C CA . THR A 1 80 ? -3.132 -0.726 4.155 1.00 87.38 80 THR A CA 1
ATOM 600 C C . THR A 1 80 ? -2.493 0.469 3.448 1.00 87.38 80 THR A C 1
ATOM 602 O O . THR A 1 80 ? -3.119 1.133 2.623 1.00 87.38 80 THR A O 1
ATOM 605 N N . GLN A 1 81 ? -1.243 0.784 3.782 1.00 83.25 81 GLN A N 1
ATOM 606 C CA . GLN A 1 81 ? -0.477 1.846 3.123 1.00 83.25 81 GLN A CA 1
ATOM 607 C C . GLN A 1 81 ? 0.358 1.281 1.973 1.00 83.25 81 GLN A C 1
ATOM 609 O O . GLN A 1 81 ? 1.580 1.430 1.916 1.00 83.25 81 GLN A O 1
ATOM 614 N N . GLU A 1 82 ? -0.324 0.630 1.038 1.00 75.31 82 GLU A N 1
ATOM 615 C CA . GLU A 1 82 ? 0.295 0.164 -0.197 1.00 75.31 82 GLU A CA 1
ATOM 616 C C . GLU A 1 82 ? 0.782 1.360 -1.024 1.00 75.31 82 GLU A C 1
ATOM 618 O O . GLU A 1 82 ? 0.188 2.441 -1.016 1.00 75.31 82 GLU A O 1
ATOM 623 N N . GLY A 1 83 ? 1.913 1.188 -1.709 1.00 75.25 83 GLY A N 1
ATOM 624 C CA . GLY A 1 83 ? 2.416 2.215 -2.614 1.00 75.25 83 GLY A CA 1
ATOM 625 C C . GLY A 1 83 ? 1.486 2.347 -3.816 1.00 75.25 83 GLY A C 1
ATOM 626 O O . GLY A 1 83 ? 0.884 1.367 -4.242 1.00 75.25 83 GLY A O 1
ATOM 627 N N . THR A 1 84 ? 1.377 3.542 -4.391 1.00 84.25 84 THR A N 1
ATOM 628 C CA . THR A 1 84 ? 0.754 3.724 -5.711 1.00 84.25 84 THR A CA 1
ATOM 629 C C . THR A 1 84 ? 1.811 3.574 -6.801 1.00 84.25 84 THR A C 1
ATOM 631 O O . THR A 1 84 ? 2.972 3.906 -6.562 1.00 84.25 84 THR A O 1
ATOM 634 N N . LEU A 1 85 ? 1.439 3.144 -8.015 1.00 85.88 85 LEU A N 1
ATOM 635 C CA . LEU A 1 85 ? 2.387 3.086 -9.142 1.00 85.88 85 LEU A CA 1
ATOM 636 C C . LEU A 1 85 ? 3.098 4.430 -9.376 1.00 85.88 85 LEU A C 1
ATOM 638 O O . LEU A 1 85 ? 4.291 4.450 -9.670 1.00 85.88 85 LEU A O 1
ATOM 642 N N . GLU A 1 86 ? 2.404 5.546 -9.149 1.00 85.12 86 GLU A N 1
ATOM 643 C CA . GLU A 1 86 ? 2.985 6.891 -9.183 1.00 85.12 86 GLU A CA 1
ATOM 644 C C . GLU A 1 86 ? 4.094 7.085 -8.139 1.00 85.12 86 GLU A C 1
ATOM 646 O O . GLU A 1 86 ? 5.207 7.484 -8.484 1.00 85.12 86 GLU A O 1
ATOM 651 N N . SER A 1 87 ? 3.826 6.758 -6.871 1.00 82.06 87 SER A N 1
ATOM 652 C CA . SER A 1 87 ? 4.813 6.894 -5.790 1.00 82.06 87 SER A CA 1
ATOM 653 C C . SER A 1 87 ? 6.074 6.075 -6.077 1.00 82.06 87 SER A C 1
ATOM 655 O O . SER A 1 87 ? 7.190 6.504 -5.782 1.00 82.06 87 SER A O 1
ATOM 657 N N . ILE A 1 88 ? 5.899 4.904 -6.689 1.00 84.69 88 ILE A N 1
ATOM 658 C CA . ILE A 1 88 ? 6.990 3.996 -7.051 1.00 84.69 88 ILE A CA 1
ATOM 659 C C . ILE A 1 88 ? 7.789 4.569 -8.213 1.00 84.69 88 ILE A C 1
ATOM 661 O O . ILE A 1 88 ? 9.017 4.603 -8.156 1.00 84.69 88 ILE A O 1
ATOM 665 N N . PHE A 1 89 ? 7.107 5.075 -9.240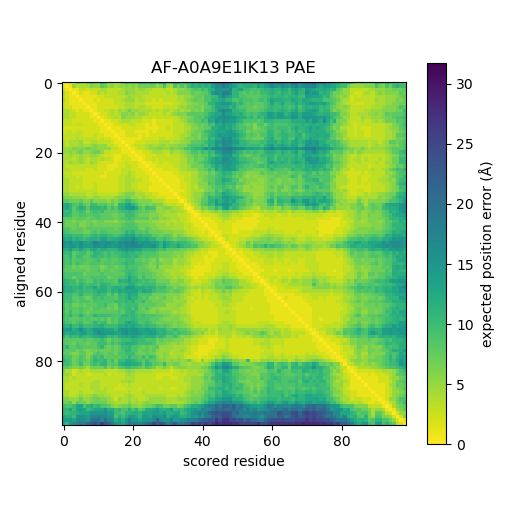 1.00 83.81 89 PHE A N 1
ATOM 666 C CA . PHE A 1 89 ? 7.760 5.731 -10.364 1.00 83.81 89 PHE A CA 1
ATOM 667 C C . PHE A 1 89 ? 8.621 6.910 -9.895 1.00 83.81 89 PHE A C 1
ATOM 669 O O . PHE A 1 89 ? 9.786 7.007 -10.287 1.00 83.81 89 PHE A O 1
ATOM 676 N N . ILE A 1 90 ? 8.102 7.754 -8.998 1.00 84.75 90 ILE A N 1
ATOM 677 C CA . ILE A 1 90 ? 8.853 8.872 -8.406 1.00 84.75 90 ILE A CA 1
ATOM 678 C C . ILE A 1 90 ? 10.071 8.361 -7.632 1.00 84.75 90 ILE A C 1
ATOM 680 O O . ILE A 1 90 ? 11.178 8.861 -7.834 1.00 84.75 90 ILE A O 1
ATOM 684 N N . ALA A 1 91 ? 9.894 7.343 -6.786 1.00 81.62 91 ALA A N 1
ATOM 685 C CA . ALA A 1 91 ? 10.982 6.763 -6.002 1.00 81.62 91 ALA A CA 1
ATOM 686 C C . ALA A 1 91 ? 12.103 6.173 -6.880 1.00 81.62 91 ALA A C 1
ATOM 688 O O . ALA A 1 91 ? 13.276 6.282 -6.528 1.00 81.62 91 ALA A O 1
ATOM 689 N N . MET A 1 92 ? 11.764 5.571 -8.025 1.00 80.19 92 MET A N 1
ATOM 690 C CA . MET A 1 92 ? 12.738 4.942 -8.927 1.00 80.19 92 MET A CA 1
ATOM 691 C C . MET A 1 92 ? 13.411 5.926 -9.886 1.00 80.19 92 MET A C 1
ATOM 693 O O . MET A 1 92 ? 14.583 5.755 -10.225 1.00 80.19 92 MET A O 1
ATOM 697 N N . THR A 1 93 ? 12.679 6.933 -10.359 1.00 80.31 93 THR A N 1
ATOM 698 C CA . THR A 1 93 ? 13.163 7.856 -11.399 1.00 80.31 93 THR A CA 1
ATOM 699 C C . THR A 1 93 ? 13.673 9.182 -10.843 1.00 80.31 93 THR A C 1
ATOM 701 O O . THR A 1 93 ? 14.359 9.911 -11.558 1.00 80.31 93 THR A O 1
ATOM 704 N N . GLY A 1 94 ? 13.369 9.500 -9.579 1.00 75.31 94 GLY A N 1
ATOM 705 C CA . GLY A 1 94 ? 13.757 10.749 -8.921 1.00 75.31 94 GLY A CA 1
ATOM 706 C C . GLY A 1 94 ? 12.989 11.979 -9.412 1.00 75.31 94 GLY A C 1
ATOM 707 O O . GLY A 1 94 ? 13.356 13.101 -9.066 1.00 75.31 94 GLY A O 1
ATOM 708 N N . ARG A 1 95 ? 11.944 11.795 -10.228 1.00 71.81 95 ARG A N 1
ATOM 709 C CA . ARG A 1 95 ? 11.125 12.872 -10.789 1.00 71.81 95 ARG A CA 1
ATOM 710 C C . ARG A 1 95 ? 9.655 12.473 -10.888 1.00 71.81 95 ARG A C 1
ATOM 712 O O . ARG A 1 95 ? 9.334 11.298 -11.038 1.00 71.81 95 ARG A O 1
ATOM 719 N N . GLY A 1 96 ? 8.779 13.472 -10.792 1.00 66.50 96 GLY A N 1
ATOM 720 C CA . GLY A 1 96 ? 7.346 13.324 -11.051 1.00 66.50 96 GLY A CA 1
ATOM 721 C C . GLY A 1 96 ? 7.063 12.930 -12.496 1.00 66.50 96 GLY A C 1
ATOM 722 O O . GLY A 1 96 ? 7.897 13.134 -13.383 1.00 66.50 96 GLY A O 1
ATOM 723 N N . LEU A 1 97 ? 5.871 12.385 -12.730 1.00 65.31 97 LEU A N 1
ATOM 724 C CA . LEU A 1 97 ? 5.327 12.293 -14.079 1.00 65.31 97 LEU A CA 1
ATOM 725 C C . LEU A 1 97 ? 5.137 13.726 -14.592 1.00 65.31 97 LEU A C 1
ATOM 727 O O . LEU A 1 97 ? 4.551 14.555 -13.901 1.00 65.31 97 LEU A O 1
ATOM 731 N N . ALA A 1 98 ? 5.712 14.037 -15.753 1.00 57.88 98 ALA A N 1
ATOM 732 C CA . ALA A 1 98 ? 5.404 15.282 -16.440 1.00 57.88 98 ALA A CA 1
ATOM 733 C C . ALA A 1 98 ? 4.068 15.088 -17.169 1.00 57.88 98 ALA A C 1
ATOM 735 O O . ALA A 1 98 ? 3.941 14.114 -17.916 1.00 57.88 98 ALA A O 1
ATOM 736 N N . GLU A 1 99 ? 3.101 15.971 -16.898 1.00 46.41 99 GLU A N 1
ATOM 737 C CA . GLU A 1 99 ? 1.840 16.084 -17.652 1.00 46.41 99 GLU A CA 1
ATOM 738 C C . GLU A 1 99 ? 2.086 16.318 -19.151 1.00 46.41 99 GLU A C 1
ATOM 740 O O . GLU A 1 99 ? 2.993 17.117 -19.495 1.00 46.41 99 GLU A O 1
#

Mean predicted aligned error: 6.94 Å

Sequence (99 aa):
THDMAEADGLSDRVAFVNEGRLYALDTPENLKLAHGKRSARLQMREGDEIVEQIVPLDEEGSGAQLAKAVGSDSLVSIHTQEGTLESIFIAMTGRGLAE

Nearest PDB structures (foldseek):
  9erv-assembly1_A  TM=4.815E-01  e=8.933E-01  Salmonella
  4crm-assembly1_X  TM=3.272E-01  e=8.933E-01  Saccharomyces cerevisiae
  6jov-assembly1_B  TM=4.480E-01  e=3.778E+00  synthetic construct
  6ex3-assembly1_A  TM=4.286E-01  e=4.559E+00  Staphylococcus aureus
  6ex3-assembly2_D  TM=4.184E-01  e=5.503E+00  Staphyl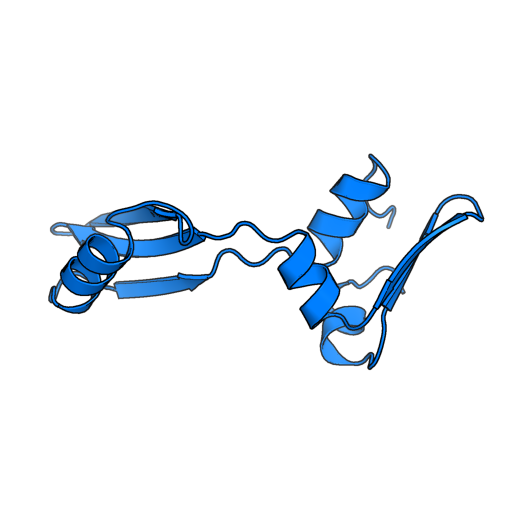ococcus aureus

Radius of gyration: 17.1 Å; Cα contacts (8 Å, |Δi|>4): 152; chains: 1; bounding box: 32×24×44 Å

Foldseek 3Di:
DLPLVCCLPPPQWDWQDDPNDTQDIHHQVVLQVVPFQQWKWWWFDDDPDTDIDIQHNPDDCSVVVVVVLVPDPGTDDMDGRTDGPQNSSCVRVVDGRDD

Solvent-accessible surface area (backbone atoms only — not comparable to full-atom values): 5946 Å² total; per-residue (Å²): 130,89,54,45,66,58,49,54,75,72,38,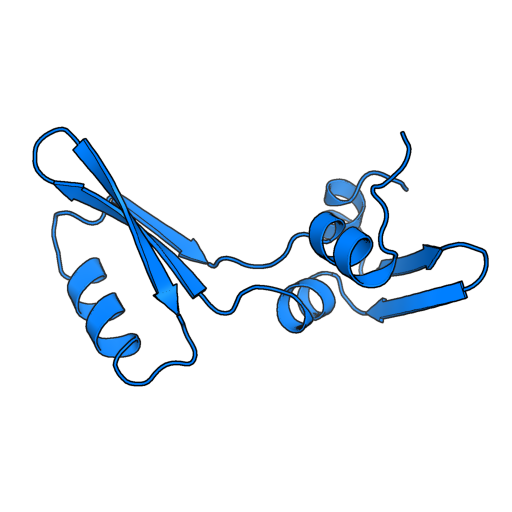81,57,45,71,46,69,56,97,95,39,80,78,47,74,44,37,43,66,58,52,21,64,76,64,24,52,65,30,35,42,34,34,32,50,62,89,94,44,78,46,80,46,80,42,50,70,84,50,92,63,32,69,59,53,52,52,53,45,73,72,34,94,36,53,75,49,78,42,75,40,63,34,47,65,57,59,46,47,29,72,74,69,76,45,75,86,78,131